Protein AF-0000000079455093 (afdb_homodimer)

Nearest PDB structures (foldseek):
  6mj7-assembly1_A  TM=9.714E-01  e=2.051E-06  Homo sapiens
  6miu-assembly2_B  TM=9.862E-01  e=6.252E-06  Homo sapiens
  7r1o-assembly2_DDD  TM=9.845E-01  e=1.128E-05  Homo sapiens
  5ypf-assembly2_B  TM=9.856E-01  e=1.466E-05  Homo sapiens
  5ype-assembly2_B  TM=9.914E-01  e=5.096E-05  Homo sapiens

Foldseek 3Di:
DPPPDDPPPPPPCPVPQDQFDWDPPAAAPPPRHTAGGKKWAFPPDPRHIHHPVVVVVCPVVPTHTDIDGD/DPPPDDPPPPPPCPVPQDQFDWDPPAAAPPPRHTAGGKKWAFPPDPRHIHHPVVVVVCPVVPTHTDIDGD

pLDDT: mean 87.47, std 19.61, range [41.0, 98.94]

Structure (mmCIF, N/CA/C/O backbone):
data_AF-0000000079455093-model_v1
#
loop_
_entity.id
_entity.type
_entity.pdbx_description
1 polymer 'ZZ-type domain-containing protein'
#
loop_
_atom_site.group_PDB
_atom_site.id
_atom_site.type_symbol
_atom_site.label_atom_id
_atom_site.label_alt_id
_atom_site.label_comp_id
_atom_site.label_asym_id
_atom_site.label_entity_id
_atom_site.label_seq_id
_atom_site.pdbx_PDB_ins_code
_atom_site.Cartn_x
_atom_site.Cartn_y
_atom_site.Cartn_z
_atom_site.occupancy
_atom_site.B_iso_or_equiv
_atom_site.auth_seq_id
_atom_site.auth_comp_id
_atom_site.auth_asym_id
_atom_site.auth_atom_id
_atom_site.pdbx_PDB_model_num
ATOM 1 N N . MET A 1 1 ? -11.602 46.812 34.75 1 41.69 1 MET A N 1
ATOM 2 C CA . MET A 1 1 ? -11.852 46.438 33.375 1 41.69 1 MET A CA 1
ATOM 3 C C . MET A 1 1 ? -11.109 45.156 33 1 41.69 1 MET A C 1
ATOM 5 O O . MET A 1 1 ? -9.875 45.125 33 1 41.69 1 MET A O 1
ATOM 9 N N . ILE A 1 2 ? -11.656 44.031 33.438 1 50.44 2 ILE A N 1
ATOM 10 C CA . ILE A 1 2 ? -11.094 42.719 33.25 1 50.44 2 ILE A CA 1
ATOM 11 C C . ILE A 1 2 ? -10.938 42.406 31.766 1 50.44 2 ILE A C 1
ATOM 13 O O . ILE A 1 2 ? -11.906 42.469 31 1 50.44 2 ILE A O 1
ATOM 17 N N . ARG A 1 3 ? -9.75 42.625 31.141 1 47.75 3 ARG A N 1
ATOM 18 C CA . ARG A 1 3 ? -9.43 42.25 29.766 1 47.75 3 ARG A CA 1
ATOM 19 C C . ARG A 1 3 ? -9.68 40.75 29.531 1 47.75 3 ARG A C 1
ATOM 21 O O . ARG A 1 3 ? -9.078 39.906 30.188 1 47.75 3 ARG A O 1
ATOM 28 N N . PHE A 1 4 ? -10.938 40.312 29.156 1 53.47 4 PHE A N 1
ATOM 29 C CA . PHE A 1 4 ? -11.195 38.969 28.688 1 53.47 4 PHE A CA 1
ATOM 30 C C . PHE A 1 4 ? -10.195 38.562 27.625 1 53.47 4 PHE A C 1
ATOM 32 O O . PHE A 1 4 ? -10.023 39.281 26.625 1 53.47 4 PHE A O 1
AT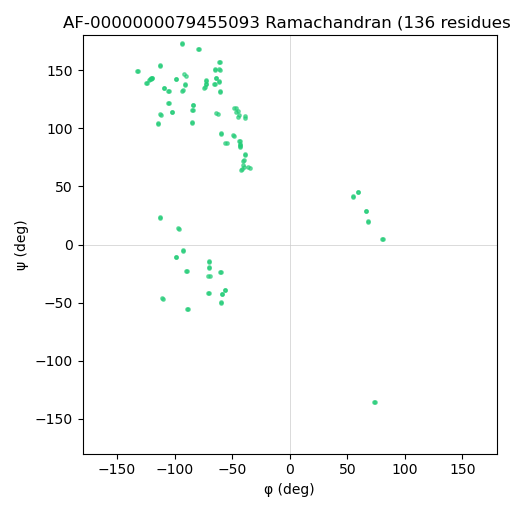OM 39 N N . SER A 1 5 ? -9.055 37.875 28.016 1 54.28 5 SER A N 1
ATOM 40 C CA . SER A 1 5 ? -8.117 37.281 27.047 1 54.28 5 SER A CA 1
ATOM 41 C C . SER A 1 5 ? -8.852 36.5 25.969 1 54.28 5 SER A C 1
ATOM 43 O O . SER A 1 5 ? -9.875 35.875 26.234 1 54.28 5 SER A O 1
ATOM 45 N N . LYS A 1 6 ? -8.758 36.906 24.688 1 54.25 6 LYS A N 1
ATOM 46 C CA . LYS A 1 6 ? -9.328 36.219 23.531 1 54.25 6 LYS A CA 1
ATOM 47 C C . LYS A 1 6 ? -9.055 34.719 23.594 1 54.25 6 LYS A C 1
ATOM 49 O O . LYS A 1 6 ? -7.945 34.312 23.938 1 54.25 6 LYS A O 1
ATOM 54 N N . PRO A 1 7 ? -10.078 33.844 23.734 1 53.97 7 PRO A N 1
ATOM 55 C CA . PRO A 1 7 ? -9.789 32.406 23.672 1 53.97 7 PRO A CA 1
ATOM 56 C C . PRO A 1 7 ? -8.852 32.031 22.531 1 53.97 7 PRO A C 1
ATOM 58 O O . PRO A 1 7 ? -8.844 32.719 21.484 1 53.97 7 PRO A O 1
ATOM 61 N N . SER A 1 8 ? -7.621 31.641 22.797 1 53.22 8 SER A N 1
ATOM 62 C CA . SER A 1 8 ? -6.727 31.109 21.781 1 53.22 8 SER A CA 1
ATOM 63 C C . SER A 1 8 ? -7.457 30.125 20.859 1 53.22 8 SER A C 1
ATOM 65 O O . SER A 1 8 ? -8.016 29.141 21.312 1 53.22 8 SER A O 1
ATOM 67 N N . ALA A 1 9 ? -8.086 30.562 19.859 1 49.59 9 ALA A N 1
ATOM 68 C CA . ALA A 1 9 ? -8.703 29.656 18.891 1 49.59 9 ALA A CA 1
ATOM 69 C C . ALA A 1 9 ? -7.77 28.5 18.547 1 49.59 9 ALA A C 1
ATOM 71 O O . ALA A 1 9 ? -6.598 28.719 18.219 1 49.59 9 ALA A O 1
ATOM 72 N N . ILE A 1 10 ? -7.727 27.422 19.312 1 50.94 10 ILE A N 1
ATOM 73 C CA . ILE A 1 10 ? -7.066 26.234 18.797 1 50.94 10 ILE A CA 1
ATOM 74 C C . ILE A 1 10 ? -7.414 26.047 17.312 1 50.94 10 ILE A C 1
ATOM 76 O O . ILE A 1 10 ? -8.57 25.797 16.969 1 50.94 10 ILE A O 1
ATOM 80 N N . VAL A 1 11 ? -6.891 26.875 16.484 1 45.38 11 VAL A N 1
ATOM 81 C CA . VAL A 1 11 ? -7.039 26.531 15.086 1 45.38 11 VAL A CA 1
ATOM 82 C C . VAL A 1 11 ? -6.883 25.016 14.906 1 45.38 11 VAL A C 1
ATOM 84 O O . VAL A 1 11 ? -5.859 24.438 15.289 1 45.38 11 VAL A O 1
ATOM 87 N N . LEU A 1 12 ? -7.891 24.312 15.227 1 48.34 12 LEU A N 1
ATOM 88 C CA . LEU A 1 12 ? -7.801 22.938 14.75 1 48.34 12 LEU A CA 1
ATOM 89 C C . LEU A 1 12 ? -7.23 22.891 13.336 1 48.34 12 LEU A C 1
ATOM 91 O O . LEU A 1 12 ? -7.887 23.312 12.383 1 48.34 12 LEU A O 1
ATOM 95 N N . ARG A 1 13 ? -5.969 23.234 13.219 1 48.56 13 ARG A N 1
ATOM 96 C CA . ARG A 1 13 ? -5.402 23.016 11.891 1 48.56 13 ARG A CA 1
ATOM 97 C C . ARG A 1 13 ? -5.871 21.688 11.305 1 48.56 13 ARG A C 1
ATOM 99 O O . ARG A 1 13 ? -5.543 20.625 11.828 1 48.56 13 ARG A O 1
ATOM 106 N N . ARG A 1 14 ? -7.102 21.531 11.047 1 51.66 14 ARG A N 1
ATOM 107 C CA . ARG A 1 14 ? -7.441 20.375 10.211 1 51.66 14 ARG A CA 1
ATOM 108 C C . ARG A 1 14 ? -6.379 20.141 9.148 1 51.66 14 ARG A C 1
ATOM 110 O O . ARG A 1 14 ? -6.301 20.875 8.164 1 51.66 14 ARG A O 1
ATOM 117 N N . SER A 1 15 ? -5.145 19.75 9.508 1 58.41 15 SER A N 1
ATOM 118 C CA . SER A 1 15 ? -4.02 19.625 8.586 1 58.41 15 SER A CA 1
ATOM 119 C C . SER A 1 15 ? -4.441 18.953 7.285 1 58.41 15 SER A C 1
ATOM 121 O O . SER A 1 15 ? -5.023 17.859 7.301 1 58.41 15 SER A O 1
ATOM 123 N N . VAL A 1 16 ? -4.887 19.734 6.324 1 79.62 16 VAL A N 1
ATOM 124 C CA . VAL A 1 16 ? -5.152 19.281 4.965 1 79.62 16 VAL A CA 1
ATOM 125 C C . VAL A 1 16 ? -4.07 18.281 4.535 1 79.62 16 VAL A C 1
ATOM 127 O O . VAL A 1 16 ? -2.881 18.531 4.734 1 79.62 16 VAL A O 1
ATOM 130 N N . ILE A 1 17 ? -4.449 17.016 4.398 1 84.94 17 ILE A N 1
ATOM 131 C CA . ILE A 1 17 ? -3.521 16.031 3.844 1 84.94 17 ILE A CA 1
ATOM 132 C C . ILE A 1 17 ? -3.201 16.391 2.393 1 84.94 17 ILE A C 1
ATOM 134 O O . ILE A 1 17 ? -4.102 16.453 1.554 1 84.94 17 ILE A O 1
ATOM 138 N N . LEU A 1 18 ? -1.94 16.75 2.217 1 92.19 18 LEU A N 1
ATOM 139 C CA . LEU A 1 18 ? -1.469 16.938 0.849 1 92.19 18 LEU A CA 1
ATOM 140 C C . LEU A 1 18 ? -0.87 15.656 0.296 1 92.19 18 LEU A C 1
ATOM 142 O O . LEU A 1 18 ? -0.232 14.898 1.03 1 92.19 18 LEU A O 1
ATOM 146 N N . ALA A 1 19 ? -1.034 15.43 -1.016 1 95.88 19 ALA A N 1
ATOM 147 C CA . ALA A 1 19 ? -0.609 14.203 -1.678 1 95.88 19 ALA A CA 1
ATOM 148 C C . ALA A 1 19 ? 0.898 14 -1.546 1 95.88 19 ALA A C 1
ATOM 150 O O . ALA A 1 19 ? 1.39 12.867 -1.625 1 95.88 19 ALA A O 1
ATOM 151 N N . ASP A 1 20 ? 1.667 15.07 -1.328 1 96.88 20 ASP A N 1
ATOM 152 C CA . ASP A 1 20 ? 3.121 14.961 -1.292 1 96.88 20 ASP A CA 1
ATOM 153 C C . ASP A 1 20 ? 3.658 15.242 0.109 1 96.88 20 ASP A C 1
ATOM 155 O O . ASP A 1 20 ? 4.785 15.719 0.264 1 96.88 20 ASP A O 1
ATOM 159 N N . ASP A 1 21 ? 2.811 15.078 1.118 1 97.12 21 ASP A N 1
ATOM 160 C CA . ASP A 1 21 ? 3.25 15.305 2.492 1 97.12 21 ASP A CA 1
ATOM 161 C C . ASP A 1 21 ? 4.398 14.367 2.861 1 97.12 21 ASP A C 1
ATOM 163 O O . ASP A 1 21 ? 4.488 13.25 2.344 1 97.12 21 ASP A O 1
ATOM 167 N N . LEU A 1 22 ? 5.27 14.875 3.783 1 98.31 22 LEU A N 1
ATOM 168 C CA . LEU A 1 22 ? 6.453 14.148 4.238 1 98.31 22 LEU A CA 1
ATOM 169 C C . LEU A 1 22 ? 6.145 13.344 5.492 1 98.31 22 LEU A C 1
ATOM 171 O O . LEU A 1 22 ? 5.48 13.836 6.406 1 98.31 22 LEU A O 1
ATOM 175 N N . HIS A 1 23 ? 6.543 12.078 5.531 1 98.56 23 HIS A N 1
ATOM 176 C CA . HIS A 1 23 ? 6.574 11.297 6.766 1 98.56 23 HIS A CA 1
ATOM 177 C C . HIS A 1 23 ? 7.871 11.531 7.531 1 98.56 23 HIS A C 1
ATOM 179 O O . HIS A 1 23 ? 8.906 10.953 7.195 1 98.56 23 HIS A O 1
ATOM 185 N N . HIS A 1 24 ? 7.746 12.234 8.5 1 97.81 24 HIS A N 1
ATOM 186 C CA . HIS A 1 24 ? 8.945 12.594 9.25 1 97.81 24 HIS A CA 1
ATOM 187 C C . HIS A 1 24 ? 9.469 11.406 10.047 1 97.81 24 HIS A C 1
ATOM 189 O O . HIS A 1 24 ? 8.695 10.633 10.609 1 97.81 24 HIS A O 1
ATOM 195 N N . GLY A 1 25 ? 10.781 11.273 10.102 1 97.81 25 GLY A N 1
ATOM 196 C CA . GLY A 1 25 ? 11.414 10.273 10.953 1 97.81 25 GLY A CA 1
ATOM 197 C C . GLY A 1 25 ? 11.414 8.883 10.344 1 97.81 25 GLY A C 1
ATOM 198 O O . GLY A 1 25 ? 11.742 7.906 11.023 1 97.81 25 GLY A O 1
ATOM 199 N N . VAL A 1 26 ? 10.953 8.75 9.141 1 98.44 26 VAL A N 1
ATOM 200 C CA . VAL A 1 26 ? 10.914 7.445 8.484 1 98.44 26 VAL A CA 1
ATOM 201 C C . VAL A 1 26 ? 11.711 7.492 7.184 1 98.44 26 VAL A C 1
ATOM 203 O O . VAL A 1 26 ? 11.656 8.484 6.457 1 98.44 26 VAL A O 1
ATOM 206 N N . THR A 1 27 ? 12.453 6.367 6.879 1 98.56 27 THR A N 1
ATOM 207 C CA . THR A 1 27 ? 13.266 6.258 5.672 1 98.56 27 THR A CA 1
ATOM 208 C C . THR A 1 27 ? 12.867 5.027 4.859 1 98.56 27 THR A C 1
ATOM 210 O O . THR A 1 27 ? 12.594 3.969 5.426 1 98.56 27 THR A O 1
ATOM 213 N N . CYS A 1 28 ? 12.828 5.246 3.566 1 98.88 28 CYS A N 1
ATOM 214 C CA . CYS A 1 28 ? 12.57 4.102 2.697 1 98.88 28 CYS A CA 1
ATOM 215 C C . CYS A 1 28 ? 13.648 3.039 2.861 1 98.88 28 CYS A C 1
ATOM 217 O O . CYS A 1 28 ? 14.844 3.342 2.789 1 98.88 28 CYS A O 1
ATOM 219 N N . ALA A 1 29 ? 13.219 1.905 3.029 1 98.75 29 ALA A N 1
ATOM 220 C CA . ALA A 1 29 ? 14.172 0.814 3.248 1 98.75 29 ALA A CA 1
ATOM 221 C C . ALA A 1 29 ? 14.961 0.513 1.979 1 98.75 29 ALA A C 1
ATOM 223 O O . ALA A 1 29 ? 16.109 0.068 2.049 1 98.75 29 ALA A O 1
ATOM 224 N N . SER A 1 30 ? 14.367 0.799 0.819 1 98.5 30 SER A N 1
ATOM 225 C CA . SER A 1 30 ? 14.984 0.417 -0.445 1 98.5 30 SER A CA 1
ATOM 226 C C . SER A 1 30 ? 15.938 1.501 -0.945 1 98.5 30 SER A C 1
ATOM 228 O O . SER A 1 30 ? 17.125 1.248 -1.141 1 98.5 30 SER A O 1
ATOM 230 N N . CYS A 1 31 ? 15.516 2.689 -1.104 1 98.69 31 CYS A N 1
ATOM 231 C CA . CYS A 1 31 ? 16.328 3.736 -1.715 1 98.69 31 CYS A CA 1
ATOM 232 C C . CYS A 1 31 ? 16.969 4.621 -0.652 1 98.69 31 CYS A C 1
ATOM 234 O O . CYS A 1 31 ? 17.797 5.48 -0.968 1 98.69 31 CYS A O 1
ATOM 236 N N . ARG A 1 32 ? 16.562 4.473 0.542 1 98.62 32 ARG A N 1
ATOM 237 C CA . ARG A 1 32 ? 17.078 5.168 1.714 1 98.62 32 ARG A CA 1
ATOM 238 C C . ARG A 1 32 ? 16.75 6.652 1.664 1 98.62 32 ARG A C 1
ATOM 240 O O . ARG A 1 32 ? 17.391 7.465 2.33 1 98.62 32 ARG A O 1
ATOM 247 N N . GLY A 1 33 ? 15.75 7.016 0.865 1 98.75 33 GLY A N 1
ATOM 248 C CA . GLY A 1 33 ? 15.273 8.383 0.782 1 98.75 33 GLY A CA 1
ATOM 249 C C . GLY A 1 33 ? 14.109 8.664 1.713 1 98.75 33 GLY A C 1
ATOM 250 O O . GLY A 1 33 ? 13.609 7.762 2.389 1 98.75 33 GLY A O 1
ATOM 251 N N . SER A 1 34 ? 13.719 9.977 1.775 1 98.75 34 SER A N 1
ATOM 252 C CA . SER A 1 34 ? 12.523 10.359 2.523 1 98.75 34 SER A CA 1
ATOM 253 C C . SER A 1 34 ? 11.266 9.773 1.89 1 98.75 34 SER A C 1
ATOM 255 O O . SER A 1 34 ? 11.242 9.469 0.695 1 98.75 34 SER A O 1
ATOM 257 N N . ILE A 1 35 ? 10.297 9.539 2.707 1 98.81 35 ILE A N 1
ATOM 258 C CA . ILE A 1 35 ? 9.031 9.031 2.207 1 98.81 35 ILE A CA 1
ATOM 259 C C . ILE A 1 35 ? 8.008 10.164 2.152 1 98.81 35 ILE A C 1
ATOM 261 O O . ILE A 1 35 ? 7.645 10.727 3.186 1 98.81 35 ILE A O 1
ATOM 265 N N . ARG A 1 36 ? 7.637 10.484 0.967 1 98.69 36 ARG A N 1
ATOM 266 C CA . ARG A 1 36 ? 6.559 11.43 0.719 1 98.69 36 ARG A CA 1
ATOM 267 C C . ARG A 1 36 ? 5.352 10.734 0.091 1 98.69 36 ARG A C 1
ATOM 269 O O . ARG A 1 36 ? 5.496 9.703 -0.559 1 98.69 36 ARG A O 1
ATOM 276 N N . GLY A 1 37 ? 4.191 11.289 0.292 1 98.44 37 GLY A N 1
ATOM 277 C CA . GLY A 1 37 ? 2.996 10.617 -0.185 1 98.44 37 GLY A CA 1
ATOM 278 C C . GLY A 1 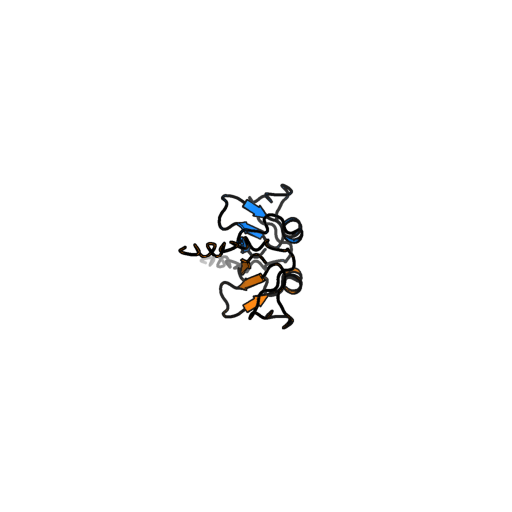37 ? 2.623 9.406 0.651 1 98.44 37 GLY A C 1
ATOM 279 O O . GLY A 1 37 ? 2.57 9.484 1.88 1 98.44 37 GLY A O 1
ATOM 280 N N . TYR A 1 38 ? 2.279 8.32 -0.111 1 98.75 38 TYR A N 1
ATOM 281 C CA . TYR A 1 38 ? 1.945 7.109 0.634 1 98.75 38 TYR A CA 1
ATOM 282 C C . TYR A 1 38 ? 3.193 6.48 1.239 1 98.75 38 TYR A C 1
ATOM 284 O O . TYR A 1 38 ? 4.254 6.457 0.609 1 98.75 38 TYR A O 1
ATOM 292 N N . ARG A 1 39 ? 3.072 6.059 2.379 1 98.94 39 ARG A N 1
ATOM 293 C CA . ARG A 1 39 ? 4.051 5.203 3.039 1 98.94 39 ARG A CA 1
ATOM 294 C C . ARG A 1 39 ? 3.559 3.762 3.107 1 98.94 39 ARG A C 1
ATOM 296 O O . ARG A 1 39 ? 2.414 3.508 3.484 1 98.94 39 ARG A O 1
ATOM 303 N N . TYR A 1 40 ? 4.395 2.822 2.744 1 98.94 40 TYR A N 1
ATOM 304 C CA . TYR A 1 40 ? 4.07 1.402 2.84 1 98.94 40 TYR A CA 1
ATOM 305 C C . TYR A 1 40 ? 4.934 0.717 3.895 1 98.94 40 TYR A C 1
ATOM 307 O O . TYR A 1 40 ? 6.141 0.547 3.703 1 98.94 40 TYR A O 1
ATOM 315 N N . LYS A 1 41 ? 4.301 0.293 4.984 1 98.94 41 LYS A N 1
ATOM 316 C CA . LYS A 1 41 ? 5.016 -0.369 6.074 1 98.94 41 LYS A CA 1
ATOM 317 C C . LYS A 1 41 ? 4.738 -1.87 6.078 1 98.94 41 LYS A C 1
ATOM 319 O O . LYS A 1 41 ? 3.584 -2.295 6.137 1 98.94 41 LYS A O 1
ATOM 324 N N . CYS A 1 42 ? 5.781 -2.586 5.977 1 98.94 42 CYS A N 1
ATOM 325 C CA . CYS A 1 42 ? 5.621 -4.035 6.012 1 98.94 42 CYS A CA 1
ATOM 326 C C . CYS A 1 42 ? 5.027 -4.488 7.34 1 98.94 42 CYS A C 1
ATOM 328 O O . CYS A 1 42 ? 5.418 -4 8.398 1 98.94 42 CYS A O 1
ATOM 330 N N . LEU A 1 43 ? 4.113 -5.488 7.227 1 98.75 43 LEU A N 1
ATOM 331 C CA . LEU A 1 43 ? 3.434 -5.953 8.43 1 98.75 43 LEU A CA 1
ATOM 332 C C . LEU A 1 43 ? 4.172 -7.137 9.047 1 98.75 43 LEU A C 1
ATOM 334 O O . LEU A 1 43 ? 3.873 -7.539 10.18 1 98.75 43 LEU A O 1
ATOM 338 N N . LYS A 1 44 ? 5.176 -7.625 8.438 1 98.69 44 LYS A N 1
ATOM 339 C CA . LYS A 1 44 ? 5.938 -8.781 8.914 1 98.69 44 LYS A CA 1
ATOM 340 C C . LYS A 1 44 ? 7.332 -8.367 9.375 1 98.69 44 LYS A C 1
ATOM 342 O O . LYS A 1 44 ? 7.793 -8.797 10.43 1 98.69 44 LYS A O 1
ATOM 347 N N . CYS A 1 45 ? 7.973 -7.559 8.555 1 98.31 45 CYS A N 1
ATOM 348 C CA . CYS A 1 45 ? 9.359 -7.172 8.812 1 98.31 45 CYS A CA 1
ATOM 349 C C . CYS A 1 45 ? 9.422 -5.895 9.641 1 98.31 45 CYS A C 1
ATOM 351 O O . CYS A 1 45 ? 8.727 -4.926 9.344 1 98.31 45 CYS A O 1
ATOM 353 N N . ARG A 1 46 ? 10.297 -5.973 10.523 1 96.88 46 ARG A N 1
ATOM 354 C CA . ARG A 1 46 ? 10.453 -4.824 11.406 1 96.88 46 ARG A CA 1
ATOM 355 C C . ARG A 1 46 ? 11.148 -3.672 10.688 1 96.88 46 ARG A C 1
ATOM 357 O O . ARG A 1 46 ? 12.141 -3.877 9.992 1 96.88 46 ARG A O 1
ATOM 364 N N . ASP A 1 47 ? 10.648 -2.49 10.828 1 96.94 47 ASP A N 1
ATOM 365 C CA . ASP A 1 47 ? 11.219 -1.236 10.344 1 96.94 47 ASP A CA 1
ATOM 366 C C . ASP A 1 47 ? 11.484 -1.294 8.844 1 96.94 47 ASP A C 1
ATOM 368 O O . ASP A 1 47 ? 12.562 -0.915 8.383 1 96.94 47 ASP A O 1
ATOM 372 N N . TYR A 1 48 ? 10.547 -1.853 8.188 1 98.88 48 TYR A N 1
ATOM 373 C CA . TYR A 1 48 ? 10.641 -1.887 6.727 1 98.88 48 TYR A CA 1
ATOM 374 C C . TYR A 1 48 ? 9.531 -1.057 6.094 1 98.88 48 TYR A C 1
ATOM 376 O O . TYR A 1 48 ? 8.367 -1.474 6.07 1 98.88 48 TYR A O 1
ATOM 384 N N . ASP A 1 49 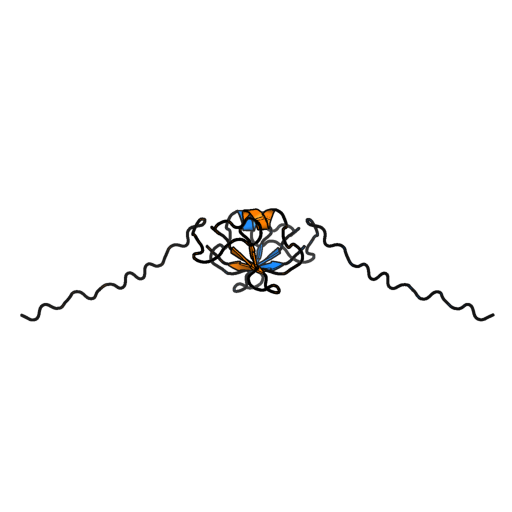? 9.914 0.082 5.648 1 98.94 49 ASP A N 1
ATOM 385 C CA . ASP A 1 49 ? 9 1.018 5 1 98.94 49 ASP A CA 1
ATOM 386 C C . ASP A 1 49 ? 9.438 1.301 3.562 1 98.94 49 ASP A C 1
ATOM 388 O O . ASP A 1 49 ? 10.633 1.358 3.268 1 98.94 49 ASP A O 1
ATOM 392 N N . LEU A 1 50 ? 8.508 1.446 2.664 1 98.94 50 LEU A N 1
ATOM 393 C CA . LEU A 1 50 ? 8.789 1.789 1.274 1 98.94 50 LEU A CA 1
ATOM 394 C C . LEU A 1 50 ? 8.102 3.094 0.886 1 98.94 50 LEU A C 1
ATOM 396 O O . LEU A 1 50 ? 6.984 3.363 1.32 1 98.94 50 LEU A O 1
ATOM 400 N N . CYS A 1 51 ? 8.789 3.875 0.071 1 98.88 51 CYS A N 1
ATOM 401 C CA . CYS A 1 51 ? 8.172 5.008 -0.604 1 98.88 51 CYS A CA 1
ATOM 402 C C . CYS A 1 51 ? 7.375 4.551 -1.821 1 98.88 51 CYS A C 1
ATOM 404 O O . CYS A 1 51 ? 7.461 3.391 -2.225 1 98.88 51 CYS A O 1
ATOM 406 N N . MET A 1 52 ? 6.594 5.449 -2.34 1 98.56 52 MET A N 1
ATOM 407 C CA . MET A 1 52 ? 5.75 5.141 -3.492 1 98.56 52 MET A CA 1
ATOM 408 C C . MET A 1 52 ? 6.594 4.676 -4.676 1 98.56 52 MET A C 1
ATOM 410 O O . MET A 1 52 ? 6.207 3.756 -5.395 1 98.56 52 MET A O 1
ATOM 414 N N . GLY A 1 53 ? 7.668 5.332 -4.895 1 98.19 53 GLY A N 1
ATOM 415 C CA . GLY A 1 53 ? 8.539 4.98 -6.008 1 98.19 53 GLY A CA 1
ATOM 416 C C . GLY A 1 53 ? 9.062 3.561 -5.934 1 98.19 53 GLY A C 1
ATOM 417 O O . GLY A 1 53 ? 8.977 2.807 -6.902 1 98.19 53 GLY A O 1
ATOM 418 N N . CYS A 1 54 ? 9.57 3.221 -4.836 1 98.81 54 CYS A N 1
ATOM 419 C CA . CYS A 1 54 ? 10.148 1.893 -4.664 1 98.81 54 CYS A CA 1
ATOM 420 C C . CYS A 1 54 ? 9.055 0.828 -4.621 1 98.81 54 CYS A C 1
ATOM 422 O O . CYS A 1 54 ? 9.234 -0.271 -5.148 1 98.81 54 CYS A O 1
ATOM 424 N N . GLU A 1 55 ? 7.973 1.123 -3.93 1 98.62 55 GLU A N 1
ATOM 425 C CA . GLU A 1 55 ? 6.848 0.192 -3.912 1 98.62 55 GLU A CA 1
ATOM 426 C C . GLU A 1 55 ? 6.359 -0.113 -5.324 1 98.62 55 GLU A C 1
ATOM 428 O O . GLU A 1 55 ? 6.051 -1.263 -5.645 1 98.62 55 GLU A O 1
ATOM 433 N N . SER A 1 56 ? 6.336 0.873 -6.191 1 97.88 56 SER A N 1
ATOM 434 C CA . SER A 1 56 ? 5.777 0.721 -7.531 1 97.88 56 SER A CA 1
ATOM 435 C C . SER A 1 56 ? 6.66 -0.169 -8.398 1 97.88 56 SER A C 1
ATOM 437 O O . SER A 1 56 ? 6.234 -0.633 -9.461 1 97.88 56 SER A O 1
ATOM 439 N N . THR A 1 57 ? 7.84 -0.399 -7.973 1 97.69 57 THR A N 1
ATOM 440 C CA . THR A 1 57 ? 8.75 -1.261 -8.719 1 97.69 57 THR A CA 1
ATOM 441 C C . THR A 1 57 ? 8.719 -2.684 -8.172 1 97.69 57 THR A C 1
ATOM 443 O O . THR A 1 57 ? 9.625 -3.477 -8.438 1 97.69 57 THR A O 1
ATOM 446 N N . PHE A 1 58 ? 7.734 -3.014 -7.344 1 97.81 58 PHE A N 1
ATOM 447 C CA . PHE A 1 58 ? 7.418 -4.34 -6.828 1 97.81 58 PHE A CA 1
ATOM 448 C C . PHE A 1 58 ? 8.531 -4.844 -5.91 1 97.81 58 PHE A C 1
ATOM 450 O O . PHE A 1 58 ? 8.805 -6.043 -5.855 1 97.81 58 PHE A O 1
ATOM 457 N N . GLN A 1 59 ? 9.211 -3.875 -5.262 1 97.06 59 GLN A N 1
ATOM 4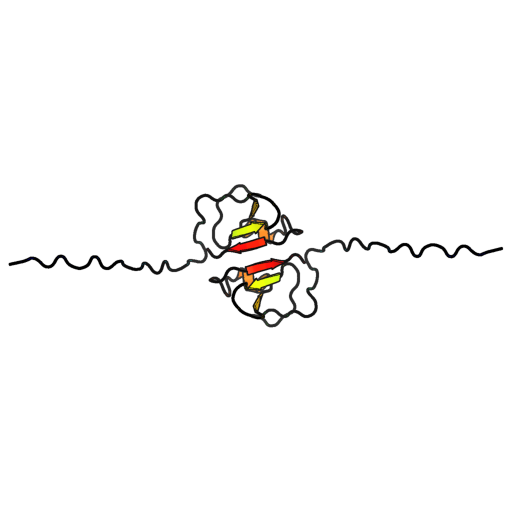58 C CA . GLN A 1 59 ? 10.086 -4.273 -4.168 1 97.06 59 GLN A CA 1
ATOM 459 C C . GLN A 1 59 ? 9.281 -4.859 -3.006 1 97.06 59 GLN A C 1
ATOM 461 O O . GLN A 1 59 ? 8.211 -4.355 -2.672 1 97.06 59 GLN A O 1
ATOM 466 N N . HIS A 1 60 ? 9.859 -5.996 -2.422 1 97.69 60 HIS A N 1
ATOM 467 C CA . HIS A 1 60 ? 9.227 -6.613 -1.262 1 97.69 60 HIS A CA 1
ATOM 468 C C . HIS A 1 60 ? 7.809 -7.066 -1.586 1 97.69 60 HIS A C 1
ATOM 470 O O . HIS A 1 60 ? 6.879 -6.805 -0.817 1 97.69 60 HIS A O 1
ATOM 476 N N . ILE A 1 61 ? 7.648 -7.66 -2.658 1 97.56 61 ILE A N 1
ATOM 477 C CA . ILE A 1 61 ? 6.387 -7.949 -3.326 1 97.56 61 ILE A CA 1
ATOM 478 C C . ILE A 1 61 ? 5.609 -9 -2.533 1 97.56 61 ILE A C 1
ATOM 480 O O . ILE A 1 61 ? 4.379 -9 -2.531 1 97.56 61 ILE A O 1
ATOM 484 N N . GLN A 1 62 ? 6.34 -9.734 -1.695 1 96.69 62 GLN A N 1
ATOM 485 C CA . GLN A 1 62 ? 5.73 -10.938 -1.139 1 96.69 62 GLN A CA 1
ATOM 486 C C . GLN A 1 62 ? 4.988 -10.625 0.158 1 96.69 62 GLN A C 1
ATOM 488 O O . GLN A 1 62 ? 4.152 -11.414 0.603 1 96.69 62 GLN A O 1
ATOM 493 N N . HIS A 1 63 ? 5.309 -9.594 0.824 1 98.19 63 HIS A N 1
ATOM 494 C CA . HIS A 1 63 ? 4.738 -9.32 2.139 1 98.19 63 HIS A CA 1
ATOM 495 C C . HIS A 1 63 ? 3.6 -8.312 2.047 1 98.19 63 HIS A C 1
ATOM 497 O O . HIS A 1 63 ? 3.666 -7.367 1.264 1 98.19 63 HIS A O 1
ATOM 503 N N . ARG A 1 64 ? 2.543 -8.539 2.885 1 98.75 64 ARG A N 1
ATOM 504 C CA . ARG A 1 64 ? 1.495 -7.543 3.08 1 98.75 64 ARG A CA 1
ATOM 505 C C . ARG A 1 64 ? 2.055 -6.281 3.727 1 98.75 64 ARG A C 1
ATOM 507 O O . ARG A 1 64 ? 2.928 -6.355 4.594 1 98.75 64 ARG A O 1
ATOM 514 N N . MET A 1 65 ? 1.511 -5.137 3.275 1 98.94 65 MET A N 1
ATOM 515 C CA . MET A 1 65 ? 1.963 -3.865 3.828 1 98.94 65 MET A CA 1
ATOM 516 C C . MET A 1 65 ? 0.777 -2.986 4.211 1 98.94 65 MET A C 1
ATOM 518 O O . MET A 1 65 ? -0.306 -3.113 3.639 1 98.94 65 MET A O 1
ATOM 522 N N . LEU A 1 66 ? 0.983 -2.156 5.242 1 98.94 66 LEU A N 1
ATOM 523 C CA . LEU A 1 66 ? 0.055 -1.081 5.57 1 98.94 66 LEU A CA 1
ATOM 524 C C . LEU A 1 66 ? 0.351 0.166 4.742 1 98.94 66 LEU A C 1
ATOM 526 O O . LEU A 1 66 ? 1.444 0.729 4.832 1 98.94 66 LEU A O 1
ATOM 530 N N . ARG A 1 67 ? -0.611 0.519 3.908 1 98.94 67 ARG A N 1
ATOM 531 C CA . ARG A 1 67 ? -0.5 1.8 3.219 1 98.94 67 ARG A CA 1
ATOM 532 C C . ARG A 1 67 ? -1.021 2.938 4.09 1 98.94 67 ARG A C 1
ATOM 534 O O . ARG A 1 67 ? -2.195 2.955 4.461 1 98.94 67 ARG A O 1
ATOM 541 N N . MET A 1 68 ? -0.199 3.875 4.387 1 98.81 68 MET A N 1
ATOM 542 C CA . MET A 1 68 ? -0.54 5.016 5.234 1 98.81 68 MET A CA 1
ATOM 543 C C . MET A 1 68 ? -0.616 6.301 4.414 1 98.81 68 MET A C 1
ATOM 545 O O . MET A 1 68 ? 0.244 6.551 3.57 1 98.81 68 MET A O 1
ATOM 549 N N . PRO A 1 69 ? -1.68 7.074 4.66 1 98.19 69 PRO A N 1
ATOM 550 C CA . PRO A 1 69 ? -1.821 8.328 3.924 1 98.19 69 PRO A CA 1
ATOM 551 C C . PRO A 1 69 ? -0.665 9.297 4.176 1 98.19 69 PRO A C 1
ATOM 553 O O . PRO A 1 69 ? 0.093 9.117 5.133 1 98.19 69 PRO A O 1
ATOM 556 N N . PRO A 1 70 ? -0.515 10.188 3.197 1 96 70 PRO A N 1
ATOM 557 C CA . PRO A 1 70 ? 0.511 11.203 3.424 1 96 70 PRO A CA 1
ATOM 558 C C . PRO A 1 70 ? 0.329 11.945 4.75 1 96 70 PRO A C 1
ATOM 560 O O . PRO A 1 70 ? -0.784 12 5.281 1 96 70 PRO A O 1
ATOM 563 N N . MET B 1 1 ? 1.405 -59.125 -7.109 1 41 1 MET B N 1
ATOM 564 C CA . MET B 1 1 ? 2.254 -58 -7.449 1 41 1 MET B CA 1
ATOM 565 C C . MET B 1 1 ? 1.522 -56.688 -7.207 1 41 1 MET B C 1
ATOM 567 O O . MET B 1 1 ? 0.507 -56.406 -7.848 1 41 1 MET B O 1
ATOM 571 N N . ILE B 1 2 ? 1.475 -56.281 -5.977 1 50.25 2 ILE B N 1
ATOM 572 C CA . ILE B 1 2 ? 0.807 -55.094 -5.488 1 50.25 2 ILE B CA 1
ATOM 573 C C . ILE B 1 2 ? 1.396 -53.844 -6.176 1 50.25 2 ILE B C 1
ATOM 575 O O . ILE B 1 2 ? 2.607 -53.625 -6.125 1 50.25 2 ILE B O 1
ATOM 579 N N . ARG B 1 3 ? 0.785 -53.312 -7.281 1 47.97 3 ARG B N 1
ATOM 580 C CA . ARG B 1 3 ? 1.172 -52.062 -7.949 1 47.97 3 ARG B CA 1
A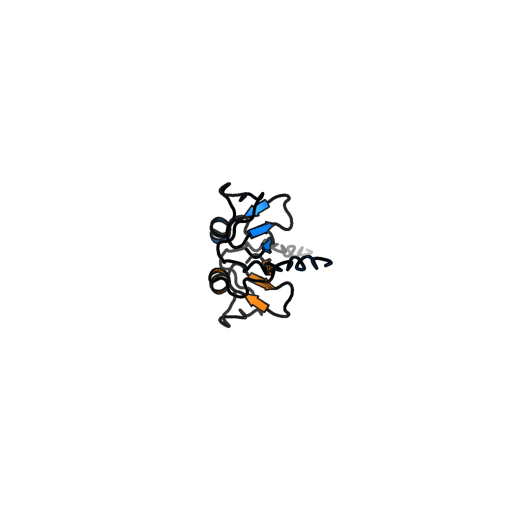TOM 581 C C . ARG B 1 3 ? 1.163 -50.906 -6.977 1 47.97 3 ARG B C 1
ATOM 583 O O . ARG B 1 3 ? 0.132 -50.594 -6.375 1 47.97 3 ARG B O 1
ATOM 590 N N . PHE B 1 4 ? 2.279 -50.625 -6.23 1 52.38 4 PHE B N 1
ATOM 591 C CA . PHE B 1 4 ? 2.422 -49.406 -5.441 1 52.38 4 PHE B CA 1
ATOM 592 C C . PHE B 1 4 ? 2.068 -48.188 -6.273 1 52.38 4 PHE B C 1
ATOM 594 O O . PHE B 1 4 ? 2.627 -47.969 -7.352 1 52.38 4 PHE B O 1
ATOM 601 N N . SER B 1 5 ? 0.77 -47.688 -6.215 1 52.78 5 SER B N 1
ATOM 602 C CA . SER B 1 5 ? 0.374 -46.438 -6.844 1 52.78 5 SER B CA 1
ATOM 603 C C . SER B 1 5 ? 1.347 -45.312 -6.496 1 52.78 5 SER B C 1
ATOM 605 O O . SER B 1 5 ? 1.858 -45.25 -5.379 1 52.78 5 SER B O 1
ATOM 607 N N . LYS B 1 6 ? 2.043 -44.719 -7.488 1 54 6 LYS B N 1
ATOM 608 C CA . LYS B 1 6 ? 2.945 -43.594 -7.32 1 54 6 LYS B CA 1
ATOM 609 C C . LYS B 1 6 ? 2.307 -42.5 -6.465 1 54 6 LYS B C 1
ATOM 611 O O . LYS B 1 6 ? 1.129 -42.156 -6.637 1 54 6 LYS B O 1
ATOM 616 N N . PRO B 1 7 ? 2.826 -42.188 -5.234 1 53.44 7 PRO B N 1
ATOM 617 C CA . PRO B 1 7 ? 2.262 -41.062 -4.48 1 53.44 7 PRO B CA 1
ATOM 618 C C . PRO B 1 7 ? 2.031 -39.844 -5.344 1 53.44 7 PRO B C 1
ATOM 620 O O . PRO B 1 7 ? 2.75 -39.625 -6.324 1 53.44 7 PRO B O 1
ATOM 623 N N . SER B 1 8 ? 0.781 -39.469 -5.598 1 52.41 8 SER B N 1
ATOM 624 C CA . SER B 1 8 ? 0.47 -38.188 -6.258 1 52.41 8 SER B CA 1
ATOM 625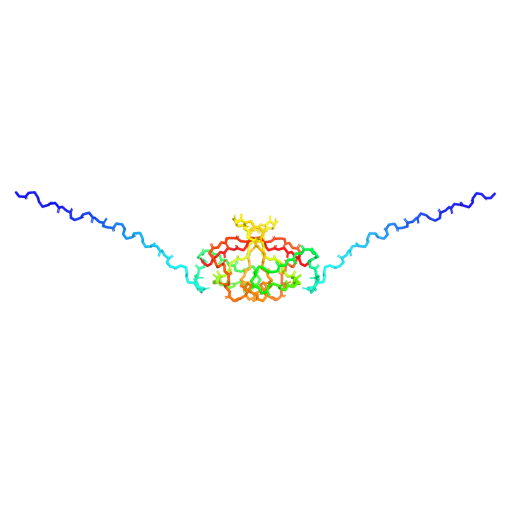 C C . SER B 1 8 ? 1.322 -37.062 -5.699 1 52.41 8 SER B C 1
ATOM 627 O O . SER B 1 8 ? 1.298 -36.781 -4.496 1 52.41 8 SER B O 1
ATOM 629 N N . ALA B 1 9 ? 2.471 -36.812 -6.16 1 48.94 9 ALA B N 1
ATOM 630 C CA . ALA B 1 9 ? 3.279 -35.656 -5.746 1 48.94 9 ALA B CA 1
ATOM 631 C C . ALA B 1 9 ? 2.432 -34.406 -5.645 1 48.94 9 ALA B C 1
ATOM 633 O O . ALA B 1 9 ? 1.673 -34.094 -6.559 1 48.94 9 ALA B O 1
ATOM 634 N N . ILE B 1 10 ? 1.748 -34.156 -4.547 1 49.84 10 ILE B N 1
ATOM 635 C CA . ILE B 1 10 ? 1.209 -32.812 -4.359 1 49.84 10 ILE B CA 1
ATOM 636 C C . ILE B 1 10 ? 2.221 -31.781 -4.844 1 49.84 10 ILE B C 1
ATOM 638 O O . ILE B 1 10 ? 3.309 -31.656 -4.273 1 49.84 10 ILE B O 1
ATOM 642 N N . VAL B 1 11 ? 2.379 -31.672 -6.121 1 44.75 11 VAL B N 1
ATOM 643 C CA . VAL B 1 11 ? 3.164 -30.531 -6.574 1 44.75 11 VAL B CA 1
ATOM 644 C C . VAL B 1 11 ? 2.836 -29.297 -5.723 1 44.75 11 VAL B C 1
ATOM 646 O O . VAL B 1 11 ? 1.675 -28.891 -5.637 1 44.75 11 VAL B O 1
ATOM 649 N N . LEU B 1 12 ? 3.354 -29.266 -4.562 1 48 12 LEU B N 1
ATOM 650 C CA . LEU B 1 12 ? 3.268 -27.953 -3.934 1 48 12 LEU B CA 1
ATOM 651 C C . LEU B 1 12 ? 3.533 -26.859 -4.945 1 48 12 LEU B C 1
ATOM 653 O O . LEU B 1 12 ? 4.664 -26.688 -5.41 1 48 12 LEU B O 1
ATOM 657 N N . ARG B 1 13 ? 2.621 -26.734 -5.895 1 47.84 13 ARG B N 1
ATOM 658 C CA . ARG B 1 13 ? 2.814 -25.578 -6.758 1 47.84 13 ARG B CA 1
ATOM 659 C C . ARG B 1 13 ? 3.213 -24.344 -5.945 1 47.84 13 ARG B C 1
ATOM 661 O O . ARG B 1 13 ? 2.434 -23.859 -5.121 1 47.84 13 ARG B O 1
ATOM 668 N N . ARG B 1 14 ? 4.316 -24.344 -5.324 1 51.53 14 ARG B N 1
ATOM 669 C CA . ARG B 1 14 ? 4.801 -23.047 -4.832 1 51.53 14 ARG B CA 1
ATOM 670 C C . ARG B 1 14 ? 4.418 -21.922 -5.785 1 51.53 14 ARG B C 1
ATOM 672 O O . ARG B 1 14 ? 5.027 -21.766 -6.848 1 51.53 14 ARG B O 1
ATOM 679 N N . SER B 1 15 ? 3.121 -21.609 -5.957 1 57.81 15 SER B N 1
ATOM 680 C CA . SER B 1 15 ? 2.635 -20.656 -6.945 1 57.81 15 SER B CA 1
ATOM 681 C C . SER B 1 15 ? 3.492 -19.391 -6.965 1 57.81 15 SER B C 1
ATOM 683 O O . SER B 1 15 ? 3.709 -18.766 -5.926 1 57.81 15 SER B O 1
ATOM 685 N N . VAL B 1 16 ? 4.535 -19.406 -7.777 1 79.19 16 VAL B N 1
ATOM 686 C CA . VAL B 1 16 ? 5.344 -18.219 -8.047 1 79.19 16 VAL B CA 1
ATOM 687 C C . VAL B 1 16 ? 4.441 -16.984 -8.164 1 79.19 16 VAL B C 1
ATOM 689 O O . VAL B 1 16 ? 3.416 -17.031 -8.852 1 79.19 16 VAL B O 1
ATOM 692 N N . ILE B 1 17 ? 4.5 -16.094 -7.164 1 84.19 17 ILE B N 1
ATOM 693 C CA . ILE B 1 17 ? 3.787 -14.828 -7.277 1 84.19 17 ILE B CA 1
ATOM 694 C C . ILE B 1 17 ? 4.344 -14.023 -8.445 1 84.19 17 ILE B C 1
ATOM 696 O O . ILE B 1 17 ? 5.535 -13.711 -8.477 1 84.19 17 ILE B O 1
ATOM 700 N N . LEU B 1 18 ? 3.484 -13.898 -9.43 1 92.12 18 LEU B N 1
ATOM 701 C CA . LEU B 1 18 ? 3.838 -13 -10.531 1 92.12 18 LEU B CA 1
ATOM 702 C C . LEU B 1 18 ? 3.338 -11.586 -10.266 1 92.12 18 LEU B C 1
ATOM 704 O O . LEU B 1 18 ? 2.262 -11.406 -9.688 1 92.12 18 LEU B O 1
ATOM 708 N N . ALA B 1 19 ? 4.105 -10.586 -10.711 1 95.75 19 ALA B N 1
ATOM 709 C CA . ALA B 1 19 ? 3.812 -9.18 -10.453 1 95.75 19 ALA B CA 1
ATOM 710 C C . ALA B 1 19 ? 2.453 -8.789 -11.023 1 95.75 19 ALA B C 1
ATOM 712 O O . ALA B 1 19 ? 1.825 -7.836 -10.555 1 95.75 19 ALA B O 1
ATOM 713 N N . ASP B 1 20 ? 1.953 -9.516 -12.039 1 96.81 20 ASP B N 1
ATOM 714 C CA . ASP B 1 20 ? 0.704 -9.133 -12.688 1 96.81 20 ASP B CA 1
ATOM 715 C C . ASP B 1 20 ? -0.392 -10.164 -12.414 1 96.81 20 ASP B C 1
ATOM 717 O O . ASP B 1 20 ? -1.289 -10.352 -13.242 1 96.81 20 ASP B O 1
ATOM 721 N N . ASP B 1 21 ? -0.252 -10.906 -11.328 1 97.12 21 ASP B N 1
ATOM 722 C CA . ASP B 1 21 ? -1.269 -11.891 -10.977 1 97.12 21 ASP B CA 1
ATOM 723 C C . ASP B 1 21 ? -2.621 -11.227 -10.734 1 97.12 21 ASP B C 1
ATOM 725 O O . ASP B 1 21 ? -2.682 -10.07 -10.312 1 97.12 21 ASP B O 1
ATOM 729 N N . LEU B 1 22 ? -3.709 -12.023 -11.023 1 98.31 22 LEU B N 1
ATOM 730 C CA . LEU B 1 22 ? -5.086 -11.555 -10.898 1 98.31 22 LEU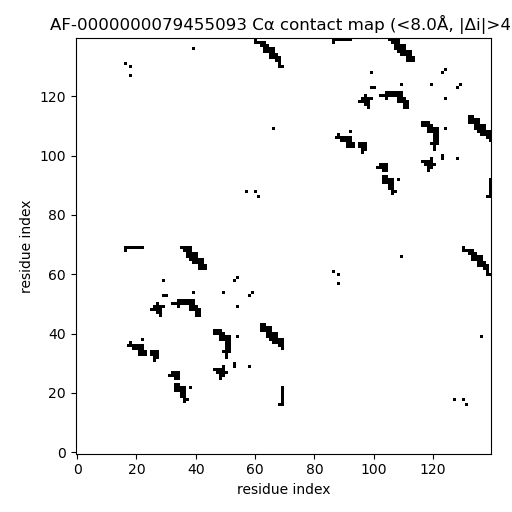 B CA 1
ATOM 731 C C . LEU B 1 22 ? -5.66 -11.898 -9.531 1 98.31 22 LEU B C 1
ATOM 733 O O . LEU B 1 22 ? -5.465 -13.008 -9.039 1 98.31 22 LEU B O 1
ATOM 737 N N . HIS B 1 23 ? -6.289 -10.938 -8.859 1 98.56 23 HIS B N 1
ATOM 738 C CA . HIS B 1 23 ? -7.125 -11.211 -7.695 1 98.56 23 HIS B CA 1
ATOM 739 C C . HIS B 1 23 ? -8.539 -11.594 -8.109 1 98.56 23 HIS B C 1
ATOM 741 O O . HIS B 1 23 ? -9.352 -10.727 -8.43 1 98.56 23 HIS B O 1
ATOM 747 N N . HIS B 1 24 ? -8.781 -12.773 -8 1 97.75 24 HIS B N 1
ATOM 748 C CA . HIS B 1 24 ? -10.07 -13.266 -8.461 1 97.75 24 HIS B CA 1
ATOM 749 C C . HIS B 1 24 ? -11.188 -12.844 -7.512 1 97.75 24 HIS B C 1
ATOM 751 O O . HIS B 1 24 ? -11.008 -12.852 -6.289 1 97.75 24 HIS B O 1
ATOM 757 N N . GLY B 1 25 ? -12.32 -12.484 -8.055 1 97.75 25 GLY B N 1
ATOM 758 C CA . GLY B 1 25 ? -13.508 -12.219 -7.258 1 97.75 25 GLY B CA 1
ATOM 759 C C . GLY B 1 25 ? -13.516 -10.828 -6.641 1 97.75 25 GLY B C 1
ATOM 760 O O . GLY B 1 25 ? -14.352 -10.531 -5.785 1 97.75 25 GLY B O 1
ATOM 761 N N . VAL B 1 26 ? -12.539 -10.031 -6.965 1 98.44 26 VAL B N 1
ATOM 762 C CA . VAL B 1 26 ? -12.469 -8.68 -6.41 1 98.44 26 VAL B CA 1
ATOM 763 C C . VAL B 1 26 ? -12.461 -7.656 -7.543 1 98.44 26 VAL B C 1
ATOM 765 O O . VAL B 1 26 ? -11.812 -7.871 -8.578 1 98.44 26 VAL B O 1
ATOM 768 N N . THR B 1 27 ? -13.164 -6.484 -7.316 1 98.56 27 THR B N 1
ATOM 769 C CA . THR B 1 27 ? -13.25 -5.414 -8.297 1 98.56 27 THR B CA 1
ATOM 770 C C . THR B 1 27 ? -12.781 -4.09 -7.699 1 98.56 27 THR B C 1
ATOM 772 O O . THR B 1 27 ? -13.078 -3.787 -6.543 1 98.56 27 THR B O 1
ATOM 775 N N . CYS B 1 28 ? -12.047 -3.389 -8.508 1 98.88 28 CYS B N 1
ATOM 776 C CA . CYS B 1 28 ? -11.641 -2.057 -8.07 1 98.88 28 CYS B CA 1
ATOM 777 C C . CYS B 1 28 ? -12.859 -1.173 -7.82 1 98.88 28 CYS B C 1
ATOM 779 O O . CYS B 1 28 ? -13.742 -1.065 -8.672 1 98.88 28 CYS B O 1
ATOM 781 N N . ALA B 1 29 ? -12.836 -0.572 -6.766 1 98.81 29 ALA B N 1
ATOM 782 C CA . ALA B 1 29 ? -13.977 0.261 -6.398 1 98.81 29 ALA B CA 1
ATOM 783 C C . ALA B 1 29 ? -14.055 1.508 -7.273 1 98.81 29 ALA B C 1
ATOM 785 O O . ALA B 1 29 ? -15.141 2.039 -7.516 1 98.81 29 ALA B O 1
ATOM 786 N N . SER B 1 30 ? -12.906 1.947 -7.789 1 98.5 30 SER B N 1
ATOM 787 C CA . SER B 1 30 ? -12.859 3.207 -8.523 1 98.5 30 SER B CA 1
ATOM 788 C C . SER B 1 30 ? -13.148 2.992 -10.008 1 98.5 30 SER B C 1
ATOM 790 O O . SER B 1 30 ? -14.094 3.564 -10.555 1 98.5 30 SER B O 1
ATOM 792 N N . CYS B 1 31 ? -12.453 2.168 -10.664 1 98.69 31 CYS B N 1
ATOM 793 C CA . CYS B 1 31 ? -12.57 2.021 -12.109 1 98.69 31 CYS B CA 1
ATOM 794 C C . CYS B 1 31 ? -13.445 0.824 -12.461 1 98.69 31 CYS B C 1
ATOM 796 O O . CYS B 1 31 ? -13.773 0.616 -13.633 1 98.69 31 CYS B O 1
ATOM 798 N N . ARG B 1 32 ? -13.75 0.034 -11.523 1 98.62 32 ARG B N 1
ATOM 799 C CA . ARG B 1 32 ? -14.625 -1.131 -11.641 1 98.62 32 ARG B CA 1
ATOM 800 C C . ARG B 1 32 ? -13.984 -2.215 -12.492 1 98.62 32 ARG B C 1
ATOM 802 O O . ARG B 1 32 ? -14.672 -3.088 -13.023 1 98.62 32 ARG B O 1
ATOM 809 N N . GLY B 1 33 ? -12.672 -2.156 -12.648 1 98.69 33 GLY B N 1
ATOM 810 C CA . GLY B 1 33 ? -11.922 -3.17 -13.375 1 98.69 33 GLY B CA 1
ATOM 811 C C . GLY B 1 33 ? -11.367 -4.262 -12.469 1 98.69 33 GLY B C 1
ATOM 812 O O . GLY B 1 33 ? -11.508 -4.188 -11.25 1 98.69 33 GLY B O 1
ATOM 813 N N . SER B 1 34 ? -10.789 -5.32 -13.117 1 98.75 34 SER B N 1
ATOM 814 C CA . SER B 1 34 ? -10.094 -6.363 -12.367 1 98.75 34 SER B CA 1
ATOM 815 C C . SER B 1 34 ? -8.859 -5.809 -11.672 1 98.75 34 SER B C 1
ATOM 817 O O . SER B 1 34 ? -8.297 -4.801 -12.102 1 98.75 34 SER B O 1
ATOM 819 N N . ILE B 1 35 ? -8.539 -6.41 -10.578 1 98.81 35 ILE B N 1
ATOM 820 C CA . ILE B 1 35 ? -7.34 -5.996 -9.852 1 98.81 35 ILE B CA 1
ATOM 821 C C . ILE B 1 35 ? -6.207 -6.988 -10.109 1 98.81 35 ILE B C 1
ATOM 823 O O . ILE B 1 35 ? -6.312 -8.164 -9.758 1 98.81 35 ILE B O 1
ATOM 827 N N . ARG B 1 36 ? -5.223 -6.492 -10.766 1 98.69 36 ARG B N 1
ATOM 828 C CA . ARG B 1 36 ? -3.986 -7.234 -10.977 1 98.69 36 ARG B CA 1
ATOM 829 C C . ARG B 1 36 ? -2.824 -6.594 -10.227 1 98.69 36 ARG B C 1
ATOM 831 O O . ARG B 1 36 ? -2.848 -5.395 -9.945 1 98.69 36 ARG B O 1
ATOM 838 N N . GLY B 1 37 ? -1.822 -7.391 -9.898 1 98.38 37 GLY B N 1
ATOM 839 C CA . GLY B 1 37 ? -0.742 -6.863 -9.086 1 98.38 37 GLY B CA 1
ATOM 840 C C . GLY B 1 37 ? -1.14 -6.648 -7.637 1 98.38 37 GLY B C 1
ATOM 841 O O . GLY B 1 37 ? -1.729 -7.531 -7.012 1 98.38 37 GLY B O 1
ATOM 842 N N . TYR B 1 38 ? -0.713 -5.441 -7.137 1 98.75 38 TYR B N 1
ATOM 843 C CA . TYR B 1 38 ? -1.09 -5.164 -5.758 1 98.75 38 TYR B CA 1
ATOM 844 C C . TYR B 1 38 ? -2.576 -4.848 -5.648 1 98.75 38 TYR B C 1
ATOM 846 O O . TYR B 1 38 ? -3.135 -4.168 -6.512 1 98.75 38 TYR B O 1
ATOM 854 N N . ARG B 1 39 ? -3.15 -5.34 -4.699 1 98.94 39 ARG B N 1
ATOM 855 C CA . ARG B 1 39 ? -4.496 -4.961 -4.277 1 98.94 39 ARG B CA 1
ATOM 856 C C . ARG B 1 39 ? -4.453 -4.105 -3.016 1 98.94 39 ARG B C 1
ATOM 858 O O . ARG B 1 39 ? -3.756 -4.441 -2.055 1 98.94 39 ARG B O 1
ATOM 865 N N . TYR B 1 40 ? -5.168 -3.018 -3.01 1 98.94 40 TYR B N 1
ATOM 866 C CA . TYR B 1 40 ? -5.27 -2.152 -1.839 1 98.94 40 TYR B CA 1
ATOM 867 C C . TYR B 1 40 ? -6.676 -2.186 -1.257 1 98.94 40 TYR B C 1
ATOM 869 O O . TYR B 1 40 ? -7.617 -1.663 -1.861 1 98.94 40 TYR B O 1
ATOM 877 N N . LYS B 1 41 ? -6.809 -2.771 -0.065 1 98.94 41 LYS B N 1
ATOM 878 C CA . LYS B 1 41 ? -8.102 -2.879 0.599 1 98.94 41 LYS B CA 1
ATOM 879 C C . LYS B 1 41 ? -8.211 -1.888 1.753 1 98.94 41 LYS B C 1
ATOM 881 O O . LYS B 1 41 ? -7.379 -1.887 2.66 1 98.94 41 LYS B O 1
ATOM 886 N N . CYS B 1 42 ? -9.188 -1.08 1.657 1 98.94 42 CYS B N 1
ATOM 887 C CA . CYS B 1 42 ? -9.398 -0.117 2.732 1 98.94 42 CYS B CA 1
ATOM 888 C C . CYS B 1 42 ? -9.68 -0.826 4.051 1 98.94 42 CYS B C 1
ATOM 890 O O . CYS B 1 42 ? -10.438 -1.798 4.086 1 98.94 42 CYS B O 1
ATOM 892 N N . LEU B 1 43 ? -9.086 -0.251 5.129 1 98.75 43 LEU B N 1
ATOM 893 C CA . LEU B 1 43 ? -9.242 -0.888 6.434 1 98.75 43 LEU B CA 1
ATOM 894 C C . LEU B 1 43 ? -10.438 -0.301 7.184 1 98.75 43 LEU B C 1
ATOM 896 O O . LEU B 1 43 ? -10.844 -0.835 8.219 1 98.75 43 LEU B O 1
ATOM 900 N N . LYS B 1 44 ? -11.062 0.692 6.668 1 98.69 44 LYS B N 1
ATOM 901 C CA . LYS B 1 44 ? -12.195 1.358 7.305 1 98.69 44 LYS B CA 1
ATOM 902 C C . LYS B 1 44 ? -13.492 1.069 6.562 1 98.69 44 LYS B C 1
ATOM 904 O O . LYS B 1 44 ? -14.516 0.772 7.18 1 98.69 44 LYS B O 1
ATOM 909 N N . CYS B 1 45 ? -13.445 1.194 5.25 1 98.25 45 CYS B N 1
ATOM 910 C CA . CYS B 1 45 ? -14.633 1.059 4.418 1 98.25 45 CYS B CA 1
ATOM 911 C C . CYS B 1 45 ? -14.82 -0.385 3.965 1 98.25 45 CYS B C 1
ATOM 913 O O . CYS B 1 45 ? -13.867 -1.024 3.51 1 98.25 45 CYS B O 1
ATOM 915 N N . ARG B 1 46 ? -16.016 -0.741 4.051 1 96.75 46 ARG B N 1
ATOM 916 C CA . ARG B 1 46 ? -16.328 -2.111 3.668 1 96.75 46 ARG B CA 1
ATOM 917 C C . ARG B 1 46 ? -16.281 -2.283 2.152 1 96.75 46 ARG B C 1
ATOM 919 O O . ARG B 1 46 ? -16.797 -1.449 1.41 1 96.75 46 ARG B O 1
ATOM 926 N N . ASP B 1 47 ? -15.688 -3.316 1.68 1 96.88 47 ASP B N 1
ATOM 927 C CA . ASP B 1 47 ? -15.641 -3.748 0.286 1 96.88 47 ASP B CA 1
ATOM 928 C C . ASP B 1 47 ? -15.102 -2.637 -0.614 1 96.88 47 ASP B C 1
ATOM 930 O O . ASP B 1 47 ? -15.68 -2.352 -1.666 1 96.88 47 ASP B O 1
ATOM 934 N N . TYR B 1 48 ? -14.117 -2.004 -0.106 1 98.88 48 TYR B N 1
ATOM 935 C CA . TYR B 1 48 ? -13.453 -0.983 -0.91 1 98.88 48 TYR B CA 1
ATOM 936 C C . TYR B 1 48 ? -12.023 -1.391 -1.239 1 98.88 48 TYR B C 1
ATOM 938 O O . TYR B 1 48 ? -11.141 -1.34 -0.377 1 98.88 48 TYR B O 1
ATOM 946 N N . ASP B 1 49 ? -11.852 -1.796 -2.447 1 98.94 49 ASP B N 1
ATOM 947 C CA . ASP B 1 49 ? -10.555 -2.223 -2.959 1 98.94 49 ASP B CA 1
ATOM 948 C C . ASP B 1 49 ? -10.117 -1.353 -4.133 1 98.94 49 ASP B C 1
ATOM 950 O O . ASP B 1 49 ? -10.945 -0.922 -4.938 1 98.94 49 ASP B O 1
ATOM 954 N N . LEU B 1 50 ? -8.852 -1.066 -4.234 1 98.94 50 LEU B N 1
ATOM 955 C CA . LEU B 1 50 ? -8.289 -0.308 -5.348 1 98.94 50 LEU B CA 1
ATOM 956 C C . LEU B 1 50 ? -7.23 -1.121 -6.082 1 98.94 50 LEU B C 1
ATOM 958 O O . LEU B 1 50 ? -6.457 -1.851 -5.457 1 98.94 50 LEU B O 1
ATOM 962 N N . CYS B 1 51 ? -7.215 -0.97 -7.398 1 98.88 51 CYS B N 1
ATOM 963 C CA . CYS B 1 51 ? -6.098 -1.455 -8.203 1 98.88 51 CYS B CA 1
ATOM 964 C C . CYS B 1 51 ? -4.918 -0.493 -8.133 1 98.88 51 CYS B C 1
ATOM 966 O O . CYS B 1 51 ? -5.047 0.618 -7.617 1 98.88 51 CYS B O 1
ATOM 968 N N . MET B 1 52 ? -3.807 -0.953 -8.617 1 98.56 52 MET B N 1
ATOM 969 C CA . MET B 1 52 ? -2.586 -0.154 -8.586 1 98.56 52 MET B CA 1
ATOM 970 C C . MET B 1 52 ? -2.775 1.159 -9.336 1 98.56 52 MET B C 1
ATOM 972 O O . MET B 1 52 ? -2.297 2.205 -8.898 1 98.56 52 MET B O 1
ATOM 976 N N . GLY B 1 53 ? -3.408 1.086 -10.445 1 98.19 53 GLY B N 1
ATOM 977 C CA . GLY B 1 53 ? -3.633 2.275 -11.25 1 98.19 53 GLY B CA 1
ATOM 978 C C . GLY B 1 53 ? -4.426 3.346 -10.523 1 98.19 53 GLY B C 1
ATOM 979 O O . GLY B 1 53 ? -4.023 4.512 -10.492 1 98.19 53 GLY B O 1
ATOM 980 N N . CYS B 1 54 ? -5.492 2.963 -9.977 1 98.81 54 CYS B N 1
ATOM 981 C CA . CYS B 1 54 ? -6.355 3.914 -9.281 1 98.81 54 CYS B CA 1
ATOM 982 C C . CYS B 1 54 ? -5.711 4.391 -7.984 1 98.81 54 CYS B C 1
ATOM 984 O O . CYS B 1 54 ? -5.832 5.559 -7.621 1 98.81 54 CYS B O 1
ATOM 986 N N . GLU B 1 55 ? -5.102 3.475 -7.258 1 98.69 55 GLU B N 1
ATOM 987 C CA . GLU B 1 55 ? -4.391 3.863 -6.043 1 98.69 55 GLU B CA 1
ATOM 988 C C . GLU B 1 55 ? -3.33 4.922 -6.34 1 98.69 55 GLU B C 1
ATOM 990 O O . GLU B 1 55 ? -3.17 5.875 -5.578 1 98.69 55 GLU B O 1
ATOM 995 N N . SER B 1 56 ? -2.623 4.812 -7.457 1 97.94 56 SER B N 1
ATOM 996 C CA . SER B 1 56 ? -1.509 5.699 -7.781 1 97.94 56 SER B CA 1
ATOM 997 C C . SER B 1 56 ? -1.996 7.105 -8.102 1 97.94 56 SER B C 1
ATOM 999 O O . SER B 1 56 ? -1.203 8.047 -8.141 1 97.94 56 SER B O 1
ATOM 1001 N N . THR B 1 57 ? -3.246 7.238 -8.32 1 97.69 57 THR B N 1
ATOM 1002 C CA . THR B 1 57 ? -3.811 8.555 -8.609 1 97.69 57 THR B CA 1
ATOM 1003 C C . THR B 1 57 ? -4.391 9.18 -7.344 1 97.69 57 THR B C 1
ATOM 1005 O O . THR B 1 57 ? -5.172 10.133 -7.422 1 97.69 57 THR B O 1
ATOM 1008 N N . PHE B 1 58 ? -4.07 8.633 -6.168 1 97.88 58 PHE B N 1
ATOM 1009 C CA . PHE B 1 58 ? -4.379 9.148 -4.84 1 97.88 58 PHE B CA 1
ATOM 1010 C C . PHE B 1 58 ? -5.879 9.125 -4.586 1 97.88 58 PHE B C 1
ATOM 1012 O O . PHE B 1 58 ? -6.41 10 -3.893 1 97.88 58 PHE B O 1
ATOM 1019 N N . GLN B 1 59 ? -6.555 8.172 -5.242 1 97.12 59 GLN B N 1
ATOM 1020 C CA . GLN B 1 59 ? -7.934 7.91 -4.844 1 97.12 59 GLN B CA 1
ATOM 1021 C C . GLN B 1 59 ? -8 7.359 -3.42 1 97.12 59 GLN B C 1
ATOM 1023 O O . GLN B 1 59 ? -7.168 6.539 -3.029 1 97.12 59 GLN B O 1
ATOM 1028 N N . HIS B 1 60 ? -9.047 7.902 -2.633 1 97.69 60 HIS B N 1
ATOM 1029 C CA . HIS B 1 60 ? -9.258 7.414 -1.273 1 97.69 60 HIS B CA 1
ATOM 1030 C C . HIS B 1 60 ? -8.008 7.633 -0.417 1 97.69 60 HIS B C 1
ATOM 1032 O O . HIS B 1 60 ? -7.574 6.723 0.292 1 97.69 60 HIS B O 1
ATOM 1038 N N . ILE B 1 61 ? -7.461 8.75 -0.511 1 97.62 61 ILE B N 1
ATOM 1039 C CA . ILE B 1 61 ? -6.137 9.117 -0.031 1 97.62 61 ILE B CA 1
ATOM 1040 C C . ILE B 1 61 ? -6.129 9.148 1.496 1 97.62 61 ILE B C 1
ATOM 1042 O O . ILE B 1 61 ? -5.105 8.875 2.123 1 97.62 61 ILE B O 1
ATOM 1046 N N . GLN B 1 62 ? -7.324 9.25 2.078 1 96.81 62 GLN B N 1
ATOM 1047 C CA . GLN B 1 62 ? -7.371 9.586 3.496 1 96.81 62 GLN B CA 1
ATOM 1048 C C . GLN B 1 62 ? -7.348 8.328 4.363 1 96.81 62 GLN B C 1
ATOM 1050 O O . GLN B 1 62 ? -7.043 8.398 5.555 1 96.81 62 GLN B O 1
ATOM 1055 N N . HIS B 1 63 ? -7.73 7.23 3.857 1 98.25 63 HIS B N 1
ATOM 1056 C CA . HIS B 1 63 ? -7.867 6.023 4.668 1 98.25 63 HIS B CA 1
ATOM 1057 C C . HIS B 1 63 ? -6.645 5.121 4.523 1 98.25 63 HIS B C 1
ATOM 1059 O O . HIS B 1 63 ? -6.082 5.004 3.436 1 98.25 63 HIS B O 1
ATOM 1065 N N . ARG B 1 64 ? -6.246 4.477 5.645 1 98.75 64 ARG B N 1
ATOM 1066 C CA . ARG B 1 64 ? -5.254 3.406 5.613 1 98.75 64 ARG B CA 1
ATOM 1067 C C . ARG B 1 64 ? -5.766 2.205 4.824 1 98.75 64 ARG B C 1
ATOM 1069 O O . ARG B 1 64 ? -6.949 1.87 4.895 1 98.75 64 ARG B O 1
ATOM 1076 N N . MET B 1 65 ? -4.84 1.582 4.109 1 98.94 65 MET B N 1
ATOM 1077 C CA . MET B 1 65 ? -5.215 0.414 3.316 1 98.94 65 MET B CA 1
ATOM 1078 C C . MET B 1 65 ? -4.227 -0.729 3.533 1 98.94 65 MET B C 1
ATOM 1080 O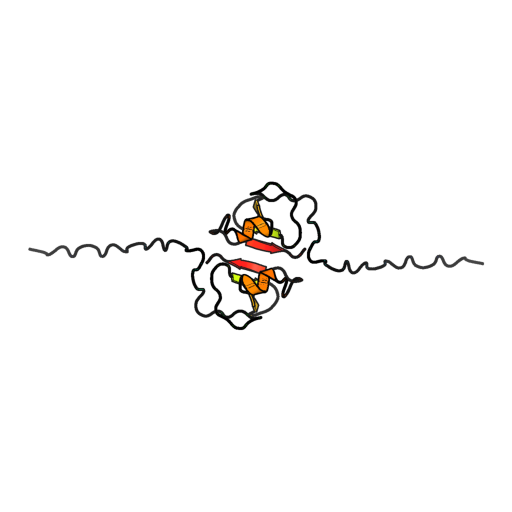 O . MET B 1 65 ? -3.062 -0.496 3.855 1 98.94 65 MET B O 1
ATOM 1084 N N . LEU B 1 66 ? -4.73 -1.963 3.428 1 98.94 66 LEU B N 1
ATOM 1085 C CA . LEU B 1 66 ? -3.889 -3.15 3.354 1 98.94 66 LEU B CA 1
ATOM 1086 C C . LEU B 1 66 ? -3.432 -3.404 1.921 1 98.94 66 LEU B C 1
ATOM 1088 O O . LEU B 1 66 ? -4.258 -3.605 1.028 1 98.94 66 LEU B O 1
ATOM 1092 N N . ARG B 1 67 ? -2.133 -3.309 1.735 1 98.94 67 ARG B N 1
ATOM 1093 C CA . ARG B 1 67 ? -1.588 -3.719 0.445 1 98.94 67 ARG B CA 1
ATOM 1094 C C . ARG B 1 67 ? -1.349 -5.223 0.405 1 98.94 67 ARG B C 1
ATOM 1096 O O . ARG B 1 67 ? -0.559 -5.754 1.19 1 98.94 67 ARG B O 1
ATOM 1103 N N . MET B 1 68 ? -1.976 -5.898 -0.491 1 98.75 68 MET B N 1
ATOM 1104 C CA . MET B 1 68 ? -1.872 -7.352 -0.634 1 98.75 68 MET B CA 1
ATOM 1105 C C . MET B 1 68 ? -1.102 -7.719 -1.897 1 98.75 68 MET B C 1
ATOM 1107 O O . MET B 1 68 ? -1.323 -7.133 -2.959 1 98.75 68 MET B O 1
ATOM 1111 N N . PRO B 1 69 ? -0.17 -8.672 -1.747 1 98.19 69 PRO B N 1
ATOM 1112 C CA . PRO B 1 69 ? 0.604 -9.102 -2.916 1 98.19 69 PRO B CA 1
ATOM 1113 C C . PRO B 1 69 ? -0.27 -9.695 -4.02 1 98.19 69 PRO B C 1
ATOM 1115 O O . PRO B 1 69 ? -1.427 -10.047 -3.771 1 98.19 69 PRO B O 1
ATOM 1118 N N . PRO B 1 70 ? 0.311 -9.625 -5.207 1 95.88 70 PRO B N 1
ATOM 1119 C CA . PRO B 1 70 ? -0.427 -10.266 -6.297 1 95.88 70 PRO B CA 1
ATOM 1120 C C . PRO B 1 70 ? -0.782 -11.719 -5.988 1 95.88 70 PRO B C 1
ATOM 1122 O O . PRO B 1 70 ? -0.116 -12.367 -5.172 1 95.88 70 PRO B O 1
#

Sequence (140 aa):
MIRFSKPSAIVLRRSVILADDLHHGVTCASCRGSIRGYRYKCLKCRDYDLCMGCESTFQHIQHRMLRMPPMIRFSKPSAIVLRRSVILADDLHHGVTCASCRGSIRGYRYKCLKCRDYDLCMGCESTFQHIQHRMLRMPP

Solvent-accessible surface area (backbone atoms only — not comparable to full-atom values): 8273 Å² total; per-residue (Å²): 134,85,78,76,74,74,77,76,73,73,68,71,68,73,73,74,74,44,76,71,28,72,49,80,98,48,56,15,62,81,82,64,39,77,23,41,17,46,36,34,34,41,73,79,49,80,91,36,30,32,21,51,72,51,44,73,69,55,54,73,46,81,53,46,23,42,35,35,46,64,133,83,78,78,73,76,78,76,72,74,68,72,68,73,70,75,74,43,75,70,28,72,48,81,97,48,55,15,62,81,81,63,40,77,24,40,17,46,35,34,33,40,74,82,49,81,92,36,32,30,22,51,72,53,44,72,68,55,54,75,46,82,54,45,22,42,34,35,45,64

Secondary structure (DSSP, 8-state):
------------------TT-EEEEEE-TTT--EEES-EEEESSSTT-EE-HHHHTTTTTTTS-EEEE--/------------------TT-EEEEEE-TTT--EEES-EEEESSSTT-EE-HHHHTTTTTTTS-EEEE--

InterPro domains:
  IPR000433 Zinc finger, ZZ-type [PF00569] (23-65)
  IPR000433 Zinc finger, ZZ-type [PS01357] (28-54)
  IPR000433 Zinc finger, ZZ-type [PS50135] (23-70)
  IPR000433 Zinc finger, ZZ-type [SM00291] (22-65)
  IPR043145 Zinc finger, ZZ-type superfamily [G3DSA:3.30.60.90] (19-69)
  IPR052260 Autophagy Receptor and Signaling Regulator [PTHR15090] (23-69)

Radius of gyration: 22.2 Å; Cα contacts (8 Å, |Δi|>4): 256; chains: 2; bounding box: 33×104×47 Å

Organism: NCBI:txid69355